Protein AF-A0A0R1E0D7-F1 (afdb_monomer)

Foldseek 3Di:
DDDDDDPDDPPPPDPPPPPPVPDPPDDPVNVVVVVVVVDDPVVVVVVVVVVVVVVVVVVVVVVCCVVVCVCVVVVVVVVCPVVVVVVVVVVVVVVVVVVCVDVVCDVPNVCPPDDDDDDDDDDD

Secondary structure (DSSP, 8-state):
-------------------TTSSPPPPHHHHHHHHHHTS-HHHHHHHHHHHHHHHHHHHHHHHHHHHHHHHHHHHHHHHHHHHHHHHHHHHHHHHHHHHHHHHHSGGGTT--TTPPP-PPP---

Organism: Drosophila yakuba (NCBI:txid7245)

Mean predicted aligned error: 18.98 Å

Radius of gyration: 45.16 Å; Cα contacts (8 Å, |Δi|>4): 7; chains: 1; bounding box: 64×47×143 Å

Structure (mmCIF, N/CA/C/O backbone):
data_AF-A0A0R1E0D7-F1
#
_entry.id   AF-A0A0R1E0D7-F1
#
loop_
_atom_site.group_PDB
_atom_site.id
_atom_site.type_symbol
_atom_site.label_atom_id
_atom_site.label_alt_id
_atom_site.label_comp_id
_atom_site.label_asym_id
_atom_site.label_entity_id
_atom_site.label_seq_id
_atom_site.pdbx_PDB_ins_code
_atom_site.Cartn_x
_atom_site.Cartn_y
_atom_site.Cartn_z
_atom_site.occupancy
_atom_site.B_iso_or_equiv
_atom_site.auth_seq_id
_atom_site.auth_comp_id
_atom_site.auth_asym_id
_atom_site.auth_atom_id
_atom_site.pdbx_PDB_model_num
ATOM 1 N N . MET A 1 1 ? -37.973 37.731 79.759 1.00 48.78 1 MET A N 1
ATOM 2 C CA . MET A 1 1 ? -36.628 37.122 79.816 1.00 48.78 1 MET A CA 1
ATOM 3 C C . MET A 1 1 ? -36.879 35.664 80.178 1.00 48.78 1 MET A C 1
ATOM 5 O O . MET A 1 1 ? -37.246 35.434 81.314 1.00 48.78 1 MET A O 1
ATOM 9 N N . SER A 1 2 ? -36.919 34.672 79.297 1.00 51.50 2 SER A N 1
ATOM 10 C CA . SER A 1 2 ? -36.362 34.479 77.957 1.00 51.50 2 SER A CA 1
ATOM 11 C C . SER A 1 2 ? -37.125 33.316 77.302 1.00 51.50 2 SER A C 1
ATOM 13 O O . SER A 1 2 ? -36.928 32.179 77.709 1.00 51.50 2 SER A O 1
ATOM 15 N N . ASP A 1 3 ? -37.951 33.600 76.299 1.00 51.41 3 ASP A N 1
ATOM 16 C CA . ASP A 1 3 ? -38.503 32.594 75.385 1.00 51.41 3 ASP A CA 1
ATOM 17 C C . ASP A 1 3 ? -38.208 33.098 73.971 1.00 51.41 3 ASP A C 1
ATOM 19 O O . ASP A 1 3 ? -38.998 33.821 73.365 1.00 51.41 3 ASP A O 1
ATOM 23 N N . PHE A 1 4 ? -36.990 32.831 73.496 1.00 52.16 4 PHE A N 1
ATOM 24 C CA . PHE A 1 4 ? -36.622 33.054 72.103 1.00 52.16 4 PHE A CA 1
ATOM 25 C C . PHE A 1 4 ? -36.699 31.705 71.398 1.00 52.16 4 PHE A C 1
ATOM 27 O O . PHE A 1 4 ? -35.850 30.837 71.586 1.00 52.16 4 PHE A O 1
ATOM 34 N N . ASN A 1 5 ? -37.808 31.552 70.684 1.00 59.50 5 ASN A N 1
ATOM 35 C CA . ASN A 1 5 ? -38.233 30.381 69.944 1.00 59.50 5 ASN A CA 1
ATOM 36 C C . ASN A 1 5 ? -37.358 30.176 68.690 1.00 59.50 5 ASN A C 1
ATOM 38 O O . ASN A 1 5 ? -36.899 31.133 68.065 1.00 59.50 5 ASN A O 1
ATOM 42 N N . GLU A 1 6 ? -37.134 28.908 68.379 1.00 62.56 6 GLU A N 1
ATOM 43 C CA . GLU A 1 6 ? -36.322 28.321 67.314 1.00 62.56 6 GLU A CA 1
ATOM 44 C C . GLU A 1 6 ? -36.730 28.837 65.914 1.00 62.56 6 GLU A C 1
ATOM 46 O O . GLU A 1 6 ? -37.926 28.973 65.642 1.00 62.56 6 GLU A O 1
ATOM 51 N N . PRO A 1 7 ? -35.802 29.128 64.979 1.00 52.62 7 PRO A N 1
ATOM 52 C CA . PRO A 1 7 ? -36.199 29.406 63.605 1.00 52.62 7 PRO A CA 1
ATOM 53 C C . PRO A 1 7 ? -36.570 28.099 62.887 1.00 52.62 7 PRO A C 1
ATOM 55 O O . PRO A 1 7 ? -35.711 27.322 62.474 1.00 52.62 7 PRO A O 1
ATOM 58 N N . GLU A 1 8 ? -37.880 27.906 62.735 1.00 51.38 8 GLU A N 1
ATOM 59 C CA . GLU A 1 8 ? -38.562 26.926 61.886 1.00 51.38 8 GLU A CA 1
ATOM 60 C C . GLU A 1 8 ? -37.833 26.687 60.549 1.00 51.38 8 GLU A C 1
ATOM 62 O O . GLU A 1 8 ? -37.690 27.579 59.703 1.00 51.38 8 GLU A O 1
ATOM 67 N N . GLY A 1 9 ? -37.398 25.442 60.344 1.00 51.84 9 GLY A N 1
ATOM 68 C CA . GLY A 1 9 ? -36.829 24.959 59.095 1.00 51.84 9 GLY A CA 1
ATOM 69 C C . GLY A 1 9 ? -37.852 25.006 57.964 1.00 51.84 9 GLY A C 1
ATOM 70 O O . GLY A 1 9 ? -38.716 24.138 57.842 1.00 51.84 9 GLY A O 1
ATOM 71 N N . LYS A 1 10 ? -37.722 25.996 57.079 1.00 48.12 10 LYS A N 1
ATOM 72 C CA . LYS A 1 10 ? -38.474 26.042 55.824 1.00 48.12 10 LYS A CA 1
ATOM 73 C C . LYS A 1 10 ? -37.871 25.038 54.839 1.00 48.12 10 LYS A C 1
ATOM 75 O O . LYS A 1 10 ? -36.999 25.369 54.043 1.00 48.12 10 LYS A O 1
ATOM 80 N N . THR A 1 11 ? -38.348 23.799 54.899 1.00 52.84 11 THR A N 1
ATOM 81 C CA . TH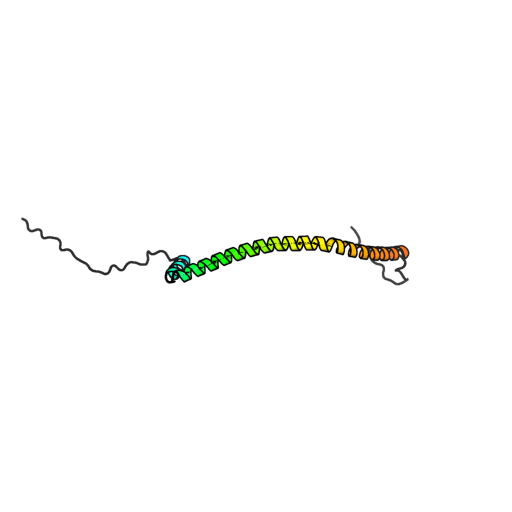R A 1 11 ? -38.139 22.778 53.866 1.00 52.84 11 THR A CA 1
ATOM 82 C C . THR A 1 11 ? -38.887 23.180 52.592 1.00 52.84 11 THR A C 1
ATOM 84 O O . THR A 1 11 ? -40.026 22.786 52.353 1.00 52.84 11 THR A O 1
ATOM 87 N N . SER A 1 12 ? -38.261 23.996 51.742 1.00 48.75 12 SER A N 1
ATOM 88 C CA . SER A 1 12 ? -38.739 24.189 50.372 1.00 48.75 12 SER A CA 1
ATOM 89 C C . SER A 1 12 ? -38.303 22.998 49.515 1.00 48.75 12 SER A C 1
ATOM 91 O O . SER A 1 12 ? -37.221 23.006 48.935 1.00 48.75 12 SER A O 1
ATOM 93 N N . ASN A 1 13 ? -39.152 21.973 49.433 1.00 59.16 13 ASN A N 1
ATOM 94 C CA . ASN A 1 13 ? -39.096 20.966 48.371 1.00 59.16 13 ASN A CA 1
ATOM 95 C C . ASN A 1 13 ? -39.554 21.607 47.048 1.00 59.16 13 ASN A C 1
ATOM 97 O O . ASN A 1 13 ? -40.697 21.439 46.630 1.00 59.16 13 ASN A O 1
ATOM 101 N N . ALA A 1 14 ? -38.683 22.388 46.412 1.00 56.06 14 ALA A N 1
ATOM 102 C CA . ALA A 1 14 ? -38.797 22.683 44.989 1.00 56.06 14 ALA A CA 1
ATOM 103 C C . ALA A 1 14 ? -37.916 21.667 44.245 1.00 56.06 14 ALA A C 1
ATOM 105 O O . ALA A 1 14 ? -36.794 21.435 44.702 1.00 56.06 14 ALA A O 1
ATOM 106 N N . PRO A 1 15 ? -38.371 21.051 43.138 1.00 53.84 15 PRO A N 1
ATOM 107 C CA . PRO A 1 15 ? -37.457 20.309 42.283 1.00 53.84 15 PRO A CA 1
ATOM 108 C C . PRO A 1 15 ? -36.383 21.297 41.824 1.00 53.84 15 PRO A C 1
ATOM 110 O O . PRO A 1 15 ? -36.699 22.310 41.196 1.00 53.84 15 PRO A O 1
ATOM 113 N N . GLN A 1 16 ? -35.128 21.051 42.202 1.00 60.12 16 GLN A N 1
ATOM 114 C CA . GLN A 1 16 ? -34.005 21.746 41.594 1.00 60.12 16 GLN A CA 1
ATOM 115 C C . GLN A 1 16 ? -34.033 21.360 40.116 1.00 60.12 16 GLN A C 1
ATOM 117 O O . GLN A 1 16 ? -33.761 20.219 39.758 1.00 60.12 16 GLN A O 1
ATOM 122 N N . GLY A 1 17 ? -34.483 22.283 39.268 1.00 56.50 17 GLY A N 1
ATOM 123 C CA . GLY A 1 17 ? -34.260 22.178 37.838 1.00 56.50 17 GLY A CA 1
ATOM 124 C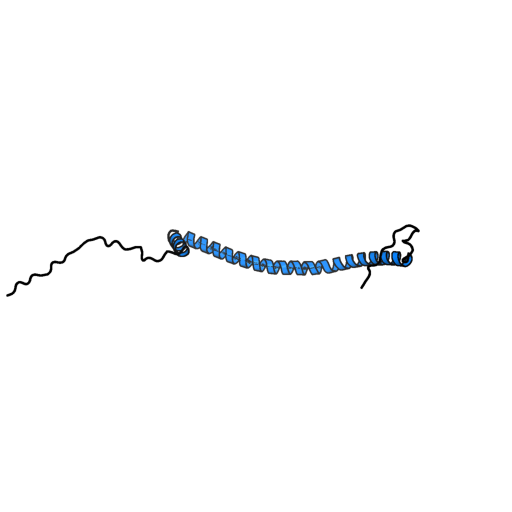 C . GLY A 1 17 ? -32.762 22.303 37.630 1.00 56.50 17 GLY A C 1
ATOM 125 O O . GLY A 1 17 ? -32.243 23.416 37.668 1.00 56.50 17 GLY A O 1
ATOM 126 N N . GLU A 1 18 ? -32.085 21.165 37.511 1.00 61.56 18 GLU A N 1
ATOM 127 C CA . GLU A 1 18 ? -30.699 21.075 37.065 1.00 61.56 18 GLU A CA 1
ATOM 128 C C . GLU A 1 18 ? -30.602 21.913 35.776 1.00 61.56 18 GLU A C 1
ATOM 130 O O . GLU A 1 18 ? -31.309 21.663 34.795 1.00 61.56 18 GLU A O 1
ATOM 135 N N . ASN A 1 19 ? -29.837 23.003 35.812 1.00 59.56 19 ASN A N 1
ATOM 136 C CA . ASN A 1 19 ? -29.647 23.869 34.659 1.00 59.56 19 ASN A CA 1
ATOM 137 C C . ASN A 1 19 ? -28.684 23.154 33.699 1.00 59.56 19 ASN A C 1
ATOM 139 O O . ASN A 1 19 ? -27.475 23.255 33.848 1.00 59.56 19 ASN A O 1
ATOM 143 N N . TYR A 1 20 ? -29.226 22.409 32.733 1.00 62.69 20 TYR A N 1
ATOM 144 C CA . TYR A 1 20 ? -28.465 21.704 31.685 1.00 62.69 20 TYR A CA 1
ATOM 145 C C . TYR A 1 20 ? -27.768 22.645 30.674 1.00 62.69 20 TYR A C 1
ATOM 147 O O . TYR A 1 20 ? -27.311 22.192 29.632 1.00 62.69 20 TYR A O 1
ATOM 155 N N . ASP A 1 21 ? -27.724 23.954 30.942 1.00 66.38 21 ASP A N 1
ATOM 156 C CA . ASP A 1 21 ? -27.154 24.980 30.051 1.00 66.38 21 ASP A CA 1
ATOM 157 C C . ASP A 1 21 ? -25.640 25.189 30.299 1.00 66.38 21 ASP A C 1
ATOM 159 O O . ASP A 1 21 ? -24.975 25.880 29.534 1.00 66.38 21 ASP A O 1
ATOM 163 N N . ASP A 1 22 ? -25.091 24.571 31.357 1.00 70.12 22 ASP A N 1
ATOM 164 C CA . ASP A 1 22 ? -23.663 24.591 31.726 1.00 70.12 22 ASP A CA 1
ATOM 165 C C . ASP A 1 22 ? -22.892 23.327 31.268 1.00 70.12 22 ASP A C 1
ATOM 167 O O . ASP A 1 22 ? -21.691 23.195 31.529 1.00 70.12 22 ASP A O 1
ATOM 171 N N . GLU A 1 23 ? -23.550 22.374 30.595 1.00 71.38 23 GLU A N 1
ATOM 172 C CA . GLU A 1 23 ? -22.903 21.153 30.099 1.00 71.38 23 GLU A CA 1
ATOM 173 C C . GLU A 1 23 ? -22.203 21.437 28.752 1.00 71.38 23 GLU A C 1
ATOM 175 O O . GLU A 1 23 ? -22.829 21.978 27.837 1.00 71.38 23 GLU A O 1
ATOM 180 N N . PRO A 1 24 ? -20.898 21.133 28.598 1.00 77.94 24 PRO A N 1
ATOM 181 C CA . PRO A 1 24 ? -20.198 21.374 27.340 1.00 77.94 24 PRO A CA 1
ATOM 182 C C . PRO A 1 24 ? -20.813 20.536 26.212 1.00 77.94 24 PRO A C 1
ATOM 184 O O . PRO A 1 24 ? -21.134 19.366 26.413 1.00 77.94 24 PRO A O 1
ATOM 187 N N . ASP A 1 25 ? -20.926 21.119 25.014 1.00 83.69 25 ASP A N 1
ATOM 188 C CA . ASP A 1 25 ? -21.446 20.425 23.831 1.00 83.69 25 ASP A CA 1
ATOM 189 C C . ASP A 1 25 ? -20.705 19.097 23.596 1.00 83.69 25 ASP A C 1
ATOM 191 O O . ASP A 1 25 ? -19.502 19.079 23.316 1.00 83.69 25 ASP A O 1
ATOM 195 N N . GLU A 1 26 ? -21.437 17.982 23.666 1.00 85.19 26 GLU A N 1
ATOM 196 C CA . GLU A 1 26 ? -20.885 16.653 23.403 1.00 85.19 26 GLU A CA 1
ATOM 197 C C . GLU A 1 26 ? -20.237 16.583 22.013 1.00 85.19 26 GLU A C 1
ATOM 199 O O . GLU A 1 26 ? -20.847 16.897 20.980 1.00 85.19 26 GLU A O 1
ATOM 204 N N . THR A 1 27 ? -19.012 16.069 21.952 1.00 90.25 27 THR A N 1
ATOM 205 C CA . THR A 1 27 ? -18.319 15.857 20.682 1.00 90.25 27 THR A CA 1
ATOM 206 C C . THR A 1 27 ? -18.929 14.667 19.936 1.00 90.25 27 THR A C 1
ATOM 208 O O . THR A 1 27 ? -19.338 13.664 20.522 1.00 90.25 27 THR A O 1
ATOM 211 N N . ALA A 1 28 ? -18.928 14.705 18.599 1.00 90.06 28 ALA A N 1
ATOM 212 C CA . ALA A 1 28 ? -19.387 13.579 17.778 1.00 90.06 28 ALA A CA 1
ATOM 213 C C . ALA A 1 28 ? -18.711 12.241 18.153 1.00 90.06 28 ALA A C 1
ATOM 215 O O . ALA A 1 28 ? -19.352 11.194 18.097 1.00 90.06 28 ALA A O 1
ATOM 216 N N . SER A 1 29 ? -17.441 12.261 18.576 1.00 89.44 29 SER A N 1
ATOM 217 C CA . SER A 1 29 ? -16.724 11.085 19.086 1.00 89.44 29 SER A CA 1
ATOM 218 C C . SER A 1 29 ? -17.295 10.544 20.395 1.00 89.44 29 SER A C 1
ATOM 220 O O . SER A 1 29 ? -17.346 9.330 20.551 1.00 89.44 29 SER A O 1
ATOM 222 N N . GLU A 1 30 ? -17.739 11.409 21.309 1.00 87.81 30 GLU A N 1
ATOM 223 C CA . GLU A 1 30 ? -18.369 11.010 22.575 1.00 87.81 30 GLU A CA 1
ATOM 224 C C . GLU A 1 30 ? -19.721 10.362 22.300 1.00 87.81 30 GLU A C 1
ATOM 226 O O . GLU A 1 30 ? -19.997 9.279 22.807 1.00 87.81 30 GLU A O 1
ATOM 231 N N . ARG A 1 31 ? -20.496 10.926 21.368 1.00 89.00 31 ARG A N 1
ATOM 232 C CA . ARG A 1 31 ? -21.736 10.305 20.884 1.00 89.00 31 ARG A CA 1
ATOM 233 C C . ARG A 1 31 ? -21.493 8.943 20.254 1.00 89.00 31 ARG A C 1
ATOM 235 O O . ARG A 1 31 ? -22.204 7.993 20.561 1.00 89.00 31 ARG A O 1
ATOM 242 N N . PHE A 1 32 ? -20.484 8.813 19.391 1.00 88.06 32 PHE A N 1
ATOM 243 C CA . PHE A 1 32 ? -20.122 7.521 18.799 1.00 88.06 32 PHE A CA 1
ATOM 244 C C . PHE A 1 32 ? -19.658 6.511 19.850 1.00 88.06 32 PHE A C 1
ATOM 246 O O . PHE A 1 32 ? -19.986 5.326 19.742 1.00 88.06 32 PHE A O 1
ATOM 253 N N . TRP A 1 33 ? -18.910 6.968 20.853 1.00 87.00 33 TRP A N 1
ATOM 254 C CA . TRP A 1 33 ? -18.434 6.141 21.954 1.00 87.00 33 TRP A CA 1
ATOM 255 C C . TRP A 1 33 ? -19.585 5.661 22.848 1.00 87.00 33 TRP A C 1
ATOM 257 O O . TRP A 1 33 ? -19.683 4.460 23.108 1.00 87.00 33 TRP A O 1
ATOM 267 N N . GLY A 1 34 ? -20.503 6.558 23.217 1.00 87.75 34 GLY A N 1
ATOM 268 C CA . GLY A 1 34 ? -21.720 6.249 23.971 1.00 87.75 34 GLY A CA 1
ATOM 269 C C . GLY A 1 34 ? -22.668 5.322 23.208 1.00 87.75 34 GLY A C 1
ATOM 270 O O . GLY A 1 34 ? -23.156 4.338 23.756 1.00 87.75 34 GLY A O 1
ATOM 271 N N . LEU A 1 35 ? -22.845 5.530 21.897 1.00 85.19 35 LEU A N 1
ATOM 272 C CA . LEU A 1 35 ? -23.596 4.596 21.046 1.00 85.19 35 LEU A CA 1
ATOM 273 C C . LEU A 1 35 ? -22.943 3.209 21.035 1.00 85.19 35 LEU A C 1
ATOM 275 O O . LEU A 1 35 ? -23.617 2.184 21.080 1.00 85.19 35 LEU A O 1
ATOM 279 N N . THR A 1 36 ? -21.608 3.185 20.999 1.00 84.00 36 THR A N 1
ATOM 280 C CA . THR A 1 36 ? -20.805 1.967 21.093 1.00 84.00 36 THR A CA 1
ATOM 281 C C . THR A 1 36 ? -21.048 1.238 22.418 1.00 84.00 36 THR A C 1
ATOM 283 O O . THR A 1 36 ? -20.982 0.013 22.438 1.00 84.00 36 THR A O 1
ATOM 286 N N . GLU A 1 37 ? -21.377 1.943 23.502 1.00 86.62 37 GLU A N 1
ATOM 287 C CA . GLU A 1 37 ? -21.711 1.402 24.832 1.00 86.62 37 GLU A CA 1
ATOM 288 C C . GLU A 1 37 ? -23.044 0.647 24.898 1.00 86.62 37 GLU A C 1
ATOM 290 O O . GLU A 1 37 ? -23.194 -0.250 25.724 1.00 86.62 37 GLU A O 1
ATOM 295 N N . MET A 1 38 ? -23.968 0.909 23.971 1.00 87.88 38 MET A N 1
ATOM 296 C CA . MET A 1 38 ? -25.226 0.160 23.864 1.00 87.88 38 MET A CA 1
ATOM 297 C C . MET A 1 38 ? -25.076 -1.216 23.188 1.00 87.88 38 MET A C 1
ATOM 299 O O . MET A 1 38 ? -26.016 -2.012 23.210 1.00 87.88 38 MET A O 1
ATOM 303 N N . PHE A 1 39 ? -23.923 -1.525 22.579 1.00 87.56 39 PHE A N 1
ATOM 304 C CA . PHE A 1 39 ? -23.703 -2.790 21.869 1.00 87.56 39 PHE A CA 1
ATOM 305 C C . PHE A 1 39 ? -22.980 -3.842 22.728 1.00 87.56 39 PHE A C 1
ATOM 307 O O . PHE A 1 39 ? -22.072 -3.512 23.493 1.00 87.56 39 PHE A O 1
ATOM 314 N N . PRO A 1 40 ? -23.310 -5.138 22.559 1.00 87.31 40 PRO A N 1
ATOM 315 C CA . PRO A 1 40 ? -22.701 -6.214 23.335 1.00 87.31 40 PRO A CA 1
ATOM 316 C C . PRO A 1 40 ? -21.212 -6.403 22.985 1.00 87.31 40 PRO A C 1
ATOM 318 O O . PRO A 1 40 ? -20.796 -6.226 21.835 1.00 87.31 40 PRO A O 1
ATOM 321 N N . GLU A 1 41 ? -20.406 -6.823 23.968 1.00 87.38 41 GLU A N 1
ATOM 322 C CA . GLU A 1 41 ? -18.947 -7.004 23.836 1.00 87.38 41 GLU A CA 1
ATOM 323 C C . GLU A 1 41 ? -18.481 -7.803 22.603 1.00 87.38 41 GLU A C 1
ATOM 325 O O . GLU A 1 41 ? -17.505 -7.384 21.972 1.00 87.38 41 GLU A O 1
ATOM 330 N N . PRO A 1 42 ? -19.146 -8.902 22.184 1.00 89.00 42 PRO A N 1
ATOM 331 C CA . PRO A 1 42 ? -18.728 -9.649 21.000 1.00 89.00 42 PRO A CA 1
ATOM 332 C C . PRO A 1 42 ? -18.743 -8.802 19.724 1.00 89.00 42 PRO A C 1
ATOM 334 O O . PRO A 1 42 ? -17.883 -8.975 18.862 1.00 89.00 42 PRO A O 1
ATOM 337 N N . LEU A 1 43 ? -19.689 -7.862 19.612 1.00 88.06 43 LEU A N 1
ATOM 338 C CA . LEU A 1 43 ? -19.835 -7.000 18.440 1.00 88.06 43 LEU A CA 1
ATOM 339 C C . LEU A 1 43 ? -18.710 -5.959 18.392 1.00 88.06 43 LEU A C 1
ATOM 341 O O . LEU A 1 43 ? -18.074 -5.778 17.355 1.00 88.06 43 LEU A O 1
ATOM 345 N N . ARG A 1 44 ? -18.396 -5.347 19.542 1.00 90.44 44 ARG A N 1
ATOM 346 C CA . ARG A 1 44 ? -17.253 -4.432 19.701 1.00 90.44 44 ARG A CA 1
ATOM 347 C C . ARG A 1 44 ? -15.927 -5.126 19.370 1.00 90.44 44 ARG A C 1
ATOM 349 O O . ARG A 1 44 ? -15.116 -4.579 18.624 1.00 90.44 44 ARG A O 1
ATOM 356 N N . ASN A 1 45 ? -15.726 -6.350 19.863 1.00 90.31 45 ASN A N 1
ATOM 357 C CA . ASN A 1 45 ? -14.511 -7.120 19.591 1.00 90.31 45 ASN A CA 1
ATOM 358 C C . ASN A 1 45 ? -14.406 -7.527 18.111 1.00 90.31 45 ASN A C 1
ATOM 360 O O . ASN A 1 45 ? -13.336 -7.423 17.516 1.00 90.31 45 ASN A O 1
ATOM 364 N N . ALA A 1 46 ? -15.518 -7.915 17.479 1.00 93.19 46 ALA A N 1
ATOM 365 C CA . ALA A 1 46 ? -15.552 -8.216 16.049 1.00 93.19 46 ALA A CA 1
ATOM 366 C C . ALA A 1 46 ? -15.179 -6.992 15.195 1.00 93.19 46 ALA A C 1
ATOM 368 O O . ALA A 1 46 ? -14.341 -7.103 14.302 1.00 93.19 46 ALA A O 1
ATOM 369 N N . VAL A 1 47 ? -15.730 -5.811 15.498 1.00 91.56 47 VAL A N 1
ATOM 370 C CA . VAL A 1 47 ? -15.372 -4.559 14.806 1.00 91.56 47 VAL A CA 1
ATOM 371 C C . VAL A 1 47 ? -13.894 -4.220 15.017 1.00 91.56 47 VAL A C 1
ATOM 373 O O . VAL A 1 47 ? -13.197 -3.885 14.057 1.00 91.56 47 VAL A O 1
ATOM 376 N N . GLY A 1 48 ? -13.378 -4.378 16.239 1.00 91.69 48 GLY A N 1
ATOM 377 C CA . GLY A 1 48 ? -11.954 -4.214 16.537 1.00 91.69 48 GLY A CA 1
ATOM 378 C C . GLY A 1 48 ? -11.064 -5.189 15.757 1.00 91.69 48 GLY A C 1
ATOM 379 O O . GLY A 1 48 ? -10.026 -4.795 15.222 1.00 91.69 48 GLY A O 1
ATOM 380 N N . ALA A 1 49 ? -11.484 -6.449 15.625 1.00 94.06 49 ALA A N 1
ATOM 381 C CA . ALA A 1 49 ? -10.783 -7.464 14.845 1.00 94.06 49 ALA A CA 1
ATOM 382 C C . ALA A 1 49 ? -10.788 -7.138 13.346 1.00 94.06 49 ALA A C 1
ATOM 384 O O . ALA A 1 49 ? -9.743 -7.236 12.707 1.00 94.06 49 ALA A O 1
ATOM 385 N N . VAL A 1 50 ? -11.921 -6.694 12.795 1.00 96.12 50 VAL A N 1
ATOM 386 C CA . VAL A 1 50 ? -12.045 -6.272 11.389 1.00 96.12 50 VAL A CA 1
ATOM 387 C C . VAL A 1 50 ? -11.195 -5.035 11.110 1.00 96.12 50 VAL A C 1
ATOM 389 O O . VAL A 1 50 ? -10.478 -4.999 10.110 1.00 96.12 50 VAL A O 1
ATOM 392 N N . SER A 1 51 ? -11.212 -4.045 12.003 1.00 94.50 51 SER A N 1
ATOM 393 C CA . SER A 1 51 ? -10.365 -2.854 11.896 1.00 94.50 51 SER A CA 1
ATOM 394 C C . SER A 1 51 ? -8.879 -3.230 11.907 1.00 94.50 51 SER A C 1
ATOM 396 O O . SER A 1 51 ? -8.136 -2.889 10.985 1.00 94.50 51 SER A O 1
ATOM 398 N N . ASN A 1 52 ? -8.450 -4.054 12.868 1.00 95.12 52 ASN A N 1
ATOM 399 C CA . ASN A 1 52 ? -7.074 -4.547 12.928 1.00 95.12 52 ASN A CA 1
ATOM 400 C C . ASN A 1 52 ? -6.691 -5.392 11.705 1.00 95.12 52 ASN A C 1
ATOM 402 O O . ASN A 1 52 ? -5.583 -5.255 11.183 1.00 95.12 52 ASN A O 1
ATOM 406 N N . ALA A 1 53 ? -7.588 -6.257 11.229 1.00 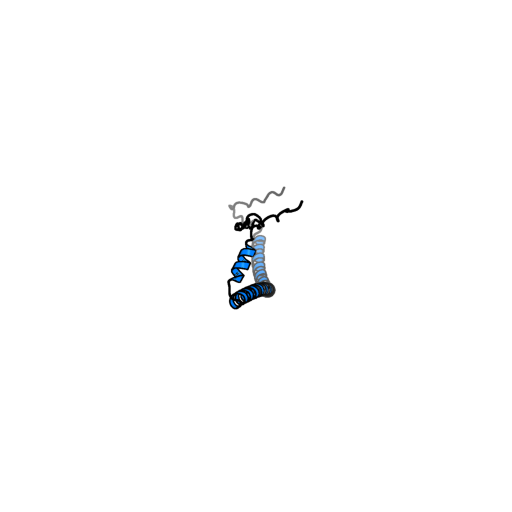96.00 53 ALA A N 1
ATOM 407 C CA . ALA A 1 53 ? -7.382 -7.046 10.020 1.00 96.00 53 ALA A CA 1
ATOM 408 C C . ALA A 1 53 ? -7.241 -6.145 8.789 1.00 96.00 53 ALA A C 1
ATOM 410 O O . ALA A 1 53 ? -6.377 -6.393 7.952 1.00 96.00 53 ALA A O 1
ATOM 411 N N . THR A 1 54 ? -8.020 -5.067 8.711 1.00 96.31 54 THR A N 1
ATOM 412 C CA . THR A 1 54 ? -7.960 -4.081 7.627 1.00 96.31 54 THR A CA 1
ATOM 413 C C . THR A 1 54 ? -6.621 -3.359 7.634 1.00 96.31 54 THR A C 1
ATOM 415 O O . THR A 1 54 ? -5.926 -3.359 6.622 1.00 96.31 54 THR A O 1
ATOM 418 N N . VAL A 1 55 ? -6.194 -2.825 8.782 1.00 96.50 55 VAL A N 1
ATOM 419 C CA . VAL A 1 55 ? -4.897 -2.141 8.913 1.00 96.50 55 VAL A CA 1
ATOM 420 C C . VAL A 1 55 ? -3.743 -3.080 8.548 1.00 96.50 55 VAL A C 1
ATOM 422 O O . VAL A 1 55 ? -2.849 -2.705 7.784 1.00 96.50 55 VAL A O 1
ATOM 425 N N . LYS A 1 56 ? -3.778 -4.329 9.030 1.00 95.88 56 LYS A N 1
ATOM 426 C CA . LYS A 1 56 ? -2.786 -5.354 8.672 1.00 95.88 56 LYS A CA 1
ATOM 427 C C . LYS A 1 56 ? -2.814 -5.687 7.182 1.00 95.88 56 LYS A C 1
ATOM 429 O O . LYS A 1 56 ? -1.749 -5.814 6.584 1.00 95.88 56 LYS A O 1
ATOM 434 N N . SER A 1 57 ? -3.997 -5.783 6.582 1.00 96.19 57 SER A N 1
ATOM 435 C CA . SER A 1 57 ? -4.164 -6.075 5.156 1.00 96.19 57 SER A CA 1
ATOM 436 C C . SER A 1 57 ? -3.634 -4.942 4.290 1.00 96.19 57 SER A C 1
ATOM 438 O O . SER A 1 57 ? -2.878 -5.205 3.366 1.00 96.19 57 SER A O 1
ATOM 440 N N . VAL A 1 58 ? -3.943 -3.685 4.615 1.00 97.06 58 VAL A N 1
ATOM 441 C CA . VAL A 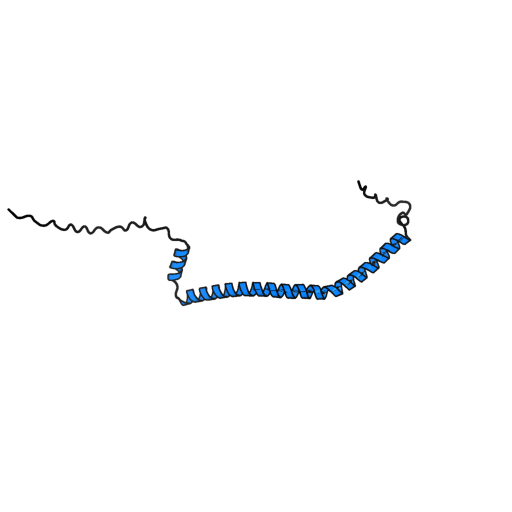1 58 ? -3.424 -2.515 3.891 1.00 97.06 58 VAL A CA 1
ATOM 442 C C . VAL A 1 58 ? -1.903 -2.458 3.988 1.00 97.06 58 VAL A C 1
ATOM 444 O O . VAL A 1 58 ? -1.227 -2.318 2.971 1.00 97.06 58 VAL A O 1
ATOM 447 N N . LYS A 1 59 ? -1.343 -2.638 5.190 1.00 96.00 59 LYS A N 1
ATOM 448 C CA . LYS A 1 59 ? 0.112 -2.668 5.381 1.00 96.00 59 LYS A CA 1
ATOM 449 C C . LYS A 1 59 ? 0.760 -3.822 4.608 1.00 96.00 59 LYS A C 1
ATOM 451 O O . LYS A 1 59 ? 1.787 -3.622 3.965 1.00 96.00 59 LYS A O 1
ATOM 456 N N . GLY A 1 60 ? 0.155 -5.008 4.652 1.00 95.88 60 GLY A N 1
ATOM 457 C CA . GLY A 1 60 ? 0.620 -6.195 3.940 1.00 95.88 60 GLY A CA 1
ATOM 458 C C . GLY A 1 60 ? 0.568 -6.025 2.424 1.00 95.88 60 GLY A C 1
ATOM 459 O O . GLY A 1 60 ? 1.567 -6.270 1.759 1.00 95.88 60 GLY A O 1
ATOM 460 N N . LEU A 1 61 ? -0.552 -5.542 1.886 1.00 95.94 61 LEU A N 1
ATOM 461 C CA . LEU A 1 61 ? -0.732 -5.258 0.461 1.00 95.94 61 LEU A CA 1
ATOM 462 C C . LEU A 1 61 ? 0.224 -4.174 -0.025 1.00 95.94 61 LEU A C 1
ATOM 464 O O . LEU A 1 61 ? 0.779 -4.312 -1.109 1.00 95.94 61 LEU A O 1
ATOM 468 N N . TYR A 1 62 ? 0.461 -3.132 0.772 1.00 96.31 62 TYR A N 1
ATOM 469 C CA . TYR A 1 62 ? 1.430 -2.094 0.435 1.00 96.31 62 TYR A CA 1
ATOM 470 C C . TYR A 1 62 ? 2.847 -2.670 0.331 1.00 96.31 62 TYR A C 1
ATOM 472 O O . TYR A 1 62 ? 3.499 -2.527 -0.700 1.00 96.31 62 TYR A O 1
ATOM 480 N N . SER A 1 63 ? 3.305 -3.398 1.355 1.00 94.31 63 SER A N 1
ATOM 481 C CA . SER A 1 63 ? 4.627 -4.035 1.333 1.00 94.31 63 SER A CA 1
ATOM 482 C C . SER A 1 63 ? 4.749 -5.100 0.239 1.00 94.31 63 SER A C 1
ATOM 484 O O . SER A 1 63 ? 5.777 -5.173 -0.430 1.00 94.31 63 SER A O 1
ATOM 486 N N . PHE A 1 64 ? 3.702 -5.896 0.017 1.00 96.06 64 PHE A N 1
ATOM 487 C CA . PHE A 1 64 ? 3.649 -6.868 -1.071 1.00 96.06 64 PHE A CA 1
ATOM 488 C C . PHE A 1 64 ? 3.727 -6.177 -2.430 1.00 96.06 64 PHE A C 1
ATOM 490 O O . PHE A 1 64 ? 4.525 -6.593 -3.257 1.00 96.06 64 PHE A O 1
ATOM 497 N N . SER A 1 65 ? 2.968 -5.103 -2.650 1.00 94.31 65 SER A N 1
ATOM 498 C CA . SER A 1 65 ? 2.971 -4.343 -3.901 1.00 94.31 65 SER A CA 1
ATOM 499 C C . SER A 1 65 ? 4.336 -3.717 -4.178 1.00 94.31 65 SER A C 1
ATOM 501 O O . SER A 1 65 ? 4.862 -3.858 -5.280 1.00 94.31 65 SER A O 1
ATOM 503 N N . CYS A 1 66 ? 4.975 -3.105 -3.177 1.00 94.88 66 CYS A N 1
ATOM 504 C CA . CYS A 1 66 ? 6.335 -2.583 -3.318 1.00 94.88 66 CYS A CA 1
ATOM 505 C C . CYS A 1 66 ? 7.343 -3.687 -3.676 1.00 94.88 66 CYS A C 1
ATOM 507 O O . CYS A 1 66 ? 8.130 -3.522 -4.604 1.00 94.88 66 CYS A O 1
ATOM 509 N N . ASN A 1 67 ? 7.294 -4.838 -3.001 1.00 95.88 67 ASN A N 1
ATOM 510 C CA . ASN A 1 67 ? 8.220 -5.937 -3.283 1.00 95.88 67 ASN A CA 1
ATOM 511 C C . ASN A 1 67 ? 7.936 -6.597 -4.641 1.00 95.88 67 ASN A C 1
ATOM 513 O O . ASN A 1 67 ? 8.857 -6.884 -5.403 1.00 95.88 67 ASN A O 1
ATOM 517 N N . ALA A 1 68 ? 6.664 -6.819 -4.963 1.00 95.88 68 ALA A N 1
ATOM 518 C CA . ALA A 1 68 ? 6.236 -7.429 -6.213 1.00 95.88 68 ALA A CA 1
ATOM 519 C C . ALA A 1 68 ? 6.545 -6.524 -7.408 1.00 95.88 68 ALA A C 1
ATOM 521 O O . ALA A 1 68 ? 7.077 -7.007 -8.401 1.00 95.88 68 ALA A O 1
ATOM 522 N N . SER A 1 69 ? 6.273 -5.218 -7.309 1.00 96.06 69 SER A N 1
ATOM 523 C CA . SER A 1 69 ? 6.619 -4.252 -8.361 1.00 96.06 69 SER A CA 1
ATOM 524 C C . SER A 1 69 ? 8.125 -4.167 -8.578 1.00 96.06 69 SER A C 1
ATOM 526 O O . SER A 1 69 ? 8.556 -4.142 -9.727 1.00 96.06 69 SER A O 1
ATOM 528 N N . TRP A 1 70 ? 8.927 -4.211 -7.510 1.00 96.06 70 TRP A N 1
ATOM 529 C CA . TRP A 1 70 ? 10.383 -4.260 -7.626 1.00 96.06 70 TRP A CA 1
ATOM 530 C C . TRP A 1 70 ? 10.850 -5.487 -8.414 1.00 96.06 70 TRP A C 1
ATOM 532 O O . TRP A 1 70 ? 11.596 -5.349 -9.382 1.00 96.06 70 TRP A O 1
ATOM 542 N N . ILE A 1 71 ? 10.367 -6.678 -8.041 1.00 95.88 71 ILE A N 1
ATOM 543 C CA . ILE A 1 71 ? 10.704 -7.940 -8.714 1.00 95.88 71 ILE A CA 1
ATOM 544 C C . ILE A 1 71 ? 10.218 -7.931 -10.167 1.00 95.88 71 ILE A C 1
ATOM 546 O O . ILE A 1 71 ? 10.969 -8.277 -11.074 1.00 95.88 71 ILE A O 1
ATOM 550 N N . PHE A 1 72 ? 8.976 -7.518 -10.407 1.00 96.31 72 PHE A N 1
ATOM 551 C CA . PHE A 1 72 ? 8.398 -7.465 -11.745 1.00 96.31 72 PHE A CA 1
ATOM 552 C C . PHE A 1 72 ? 9.168 -6.504 -12.648 1.00 96.31 72 PHE A C 1
ATOM 554 O O . PHE A 1 72 ? 9.521 -6.860 -13.768 1.00 96.31 72 PHE A O 1
ATOM 561 N N . PHE A 1 73 ? 9.478 -5.305 -12.155 1.00 94.56 73 PHE A N 1
ATOM 562 C CA . PHE A 1 73 ? 10.182 -4.299 -12.935 1.00 94.56 73 PHE A CA 1
ATOM 563 C C . PHE A 1 73 ? 11.633 -4.707 -13.204 1.00 94.56 73 PHE A C 1
ATOM 565 O O . PHE A 1 73 ? 12.068 -4.666 -14.353 1.00 94.56 73 PHE A O 1
ATOM 572 N N . THR A 1 74 ? 12.371 -5.177 -12.190 1.00 95.69 74 THR A N 1
ATOM 573 C CA . THR A 1 74 ? 13.754 -5.637 -12.401 1.00 95.69 74 THR A CA 1
ATOM 574 C C . THR A 1 74 ? 13.806 -6.849 -13.330 1.00 95.69 74 THR A C 1
ATOM 576 O O . THR A 1 74 ? 14.626 -6.888 -14.245 1.00 95.69 74 THR A O 1
ATOM 579 N N . SER A 1 75 ? 12.876 -7.797 -13.172 1.00 94.25 75 SER A N 1
ATOM 580 C CA . SER A 1 75 ? 12.795 -8.971 -14.038 1.00 94.25 75 SER A CA 1
ATOM 581 C C . SER A 1 75 ? 12.426 -8.593 -15.470 1.00 94.25 75 SER A C 1
ATOM 583 O O . SER A 1 75 ? 13.007 -9.139 -16.404 1.00 94.25 75 SER A O 1
ATOM 585 N N . SER A 1 76 ? 11.490 -7.658 -15.647 1.00 93.81 76 SER A N 1
ATOM 586 C CA . SER A 1 76 ? 11.098 -7.121 -16.950 1.00 93.81 76 SER A CA 1
ATOM 587 C C . SER A 1 76 ? 12.305 -6.520 -17.673 1.00 93.81 76 SER A C 1
ATOM 589 O O . SER A 1 76 ? 12.612 -6.919 -18.793 1.00 93.81 76 SER A O 1
ATOM 591 N N . VAL A 1 77 ? 13.072 -5.653 -17.005 1.00 93.62 77 VAL A N 1
ATOM 592 C CA . VAL A 1 77 ? 14.270 -5.025 -17.588 1.00 93.62 77 VAL A CA 1
ATOM 593 C C . VAL A 1 77 ? 15.298 -6.063 -18.056 1.00 93.62 77 VAL A C 1
ATOM 595 O O . VAL A 1 77 ? 15.816 -5.945 -19.165 1.00 93.62 77 VAL A O 1
ATOM 598 N N . ILE A 1 78 ? 15.568 -7.102 -17.257 1.00 93.00 78 ILE A N 1
ATOM 599 C CA . ILE A 1 78 ? 16.530 -8.157 -17.625 1.00 93.00 78 ILE A CA 1
ATOM 600 C C . ILE A 1 78 ? 16.056 -8.938 -18.860 1.00 93.00 78 ILE A C 1
ATOM 602 O O . ILE A 1 78 ? 16.867 -9.268 -19.723 1.00 93.00 78 ILE A O 1
ATOM 606 N N . LEU A 1 79 ? 14.754 -9.213 -18.966 1.00 89.94 79 LEU A N 1
ATOM 607 C CA . LEU A 1 79 ? 14.175 -9.936 -20.101 1.00 89.94 79 LEU A CA 1
ATOM 608 C C . LEU A 1 79 ? 14.136 -9.095 -21.380 1.00 89.94 79 LEU A C 1
ATOM 610 O O . LEU A 1 79 ? 14.332 -9.630 -22.468 1.00 89.94 79 LEU A O 1
ATOM 614 N N . PHE A 1 80 ? 13.900 -7.788 -21.263 1.00 87.00 80 PHE A N 1
ATOM 615 C CA . PHE A 1 80 ? 13.861 -6.896 -22.419 1.00 87.00 80 PHE A CA 1
ATOM 616 C C . PHE A 1 80 ? 15.250 -6.530 -22.945 1.00 87.00 80 PHE A C 1
ATOM 618 O O . PHE A 1 80 ? 15.364 -6.219 -24.125 1.00 87.00 80 PHE A O 1
ATOM 625 N N . ALA A 1 81 ? 16.314 -6.607 -22.140 1.00 85.50 81 ALA A N 1
ATOM 626 C CA . ALA A 1 81 ? 17.659 -6.238 -22.589 1.00 85.50 81 ALA A CA 1
ATOM 627 C C . ALA A 1 81 ? 18.148 -7.023 -23.839 1.00 85.50 81 ALA A C 1
ATOM 629 O O . ALA A 1 81 ? 18.600 -6.379 -24.788 1.00 85.50 81 ALA A O 1
ATOM 630 N N . PRO A 1 82 ? 18.013 -8.365 -23.931 1.00 83.94 82 PRO A N 1
ATOM 631 C CA . PRO A 1 82 ? 18.333 -9.106 -25.158 1.00 83.94 82 PRO A CA 1
ATOM 632 C C . PRO A 1 82 ? 17.409 -8.772 -26.336 1.00 83.94 82 PRO A C 1
ATOM 634 O O . PRO A 1 82 ? 17.876 -8.639 -27.464 1.00 83.94 82 PRO A O 1
ATOM 637 N N . VAL A 1 83 ? 16.108 -8.606 -26.069 1.00 85.50 83 VAL A N 1
ATOM 638 C CA . VAL A 1 83 ? 15.098 -8.289 -27.094 1.00 85.50 83 VAL A CA 1
ATOM 639 C C . VAL A 1 83 ? 15.389 -6.932 -27.731 1.00 85.50 83 VAL A C 1
ATOM 641 O O . VAL A 1 83 ? 15.361 -6.804 -28.952 1.00 85.50 83 VAL A O 1
ATOM 644 N N . ILE A 1 84 ? 15.732 -5.931 -26.916 1.00 85.00 84 ILE A N 1
ATOM 645 C CA . ILE A 1 84 ? 16.099 -4.598 -27.395 1.00 85.00 84 ILE A CA 1
ATOM 646 C C . ILE A 1 84 ? 17.339 -4.690 -28.286 1.00 85.00 84 ILE A C 1
ATOM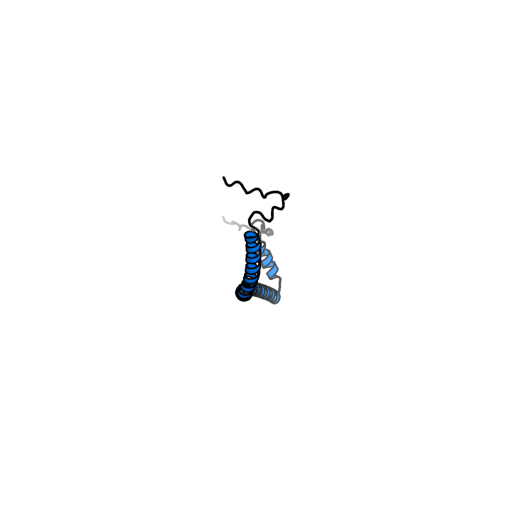 648 O O . ILE A 1 84 ? 17.311 -4.162 -29.393 1.00 85.00 84 ILE A O 1
ATOM 652 N N . PHE A 1 85 ? 18.378 -5.427 -27.880 1.00 78.69 85 PHE A N 1
ATOM 653 C CA . PHE A 1 85 ? 19.583 -5.592 -28.699 1.00 78.69 85 PHE A CA 1
ATOM 654 C C . PHE A 1 85 ? 19.296 -6.232 -30.066 1.00 78.69 85 PHE A C 1
ATOM 656 O O . PHE A 1 85 ? 19.856 -5.820 -31.083 1.00 78.69 85 PHE A O 1
ATOM 663 N N . GLU A 1 86 ? 18.402 -7.218 -30.117 1.00 82.50 86 GLU A N 1
ATOM 664 C CA . GLU A 1 86 ? 17.991 -7.830 -31.380 1.00 82.50 86 GLU A CA 1
ATOM 665 C C . GLU A 1 86 ? 17.219 -6.836 -32.266 1.00 82.50 86 GLU A C 1
ATOM 667 O O . GLU A 1 86 ? 17.512 -6.711 -33.459 1.00 82.50 86 GLU A O 1
ATOM 672 N N . THR A 1 87 ? 16.310 -6.049 -31.678 1.00 81.56 87 THR A N 1
ATOM 673 C CA . THR A 1 87 ? 15.574 -5.007 -32.414 1.00 81.56 87 THR A CA 1
ATOM 674 C C . THR A 1 87 ? 16.467 -3.857 -32.888 1.00 81.56 87 THR A C 1
ATOM 676 O O . THR A 1 87 ? 16.300 -3.385 -34.010 1.00 81.56 87 THR A O 1
ATOM 679 N N . GLU A 1 88 ? 17.459 -3.434 -32.099 1.00 71.88 88 GLU A N 1
ATOM 680 C CA . GLU A 1 88 ? 18.406 -2.379 -32.478 1.00 71.88 88 GLU A CA 1
ATOM 681 C C . GLU A 1 88 ? 19.333 -2.827 -33.609 1.00 71.88 88 GLU A C 1
ATOM 683 O O . GLU A 1 88 ? 19.626 -2.042 -34.512 1.00 71.88 88 GLU A O 1
ATOM 688 N N . ARG A 1 89 ? 19.750 -4.101 -33.627 1.00 68.88 89 ARG A N 1
ATOM 689 C CA . ARG A 1 89 ? 20.506 -4.653 -34.760 1.00 68.88 89 ARG A CA 1
ATOM 690 C C . ARG A 1 89 ? 19.688 -4.655 -36.049 1.00 68.88 89 ARG A C 1
ATOM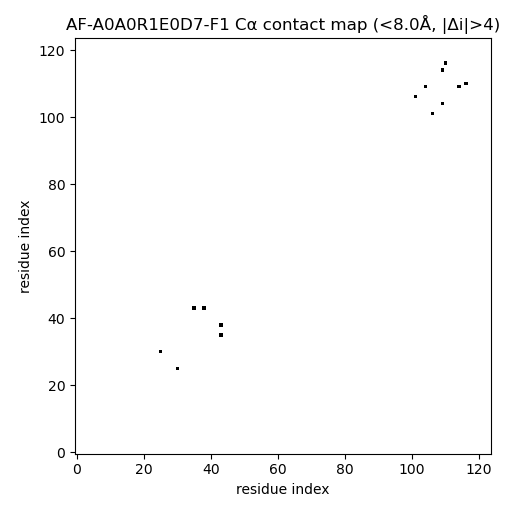 692 O O . ARG A 1 89 ? 20.222 -4.270 -37.087 1.00 68.88 89 ARG A O 1
ATOM 699 N N . ALA A 1 90 ? 18.410 -5.028 -35.983 1.00 65.25 90 ALA A N 1
ATOM 700 C CA . ALA A 1 90 ? 17.518 -4.982 -37.142 1.00 65.25 90 ALA A CA 1
ATOM 701 C C . ALA A 1 90 ? 17.312 -3.539 -37.645 1.00 65.25 90 ALA A C 1
ATOM 703 O O . ALA A 1 90 ? 17.388 -3.276 -38.845 1.00 65.25 90 ALA A O 1
ATOM 704 N N . GLN A 1 91 ? 17.143 -2.582 -36.728 1.00 61.53 91 GLN A N 1
ATOM 705 C CA . GLN A 1 91 ? 16.996 -1.159 -37.054 1.00 61.53 91 GLN A CA 1
ATOM 706 C C . GLN A 1 91 ? 18.283 -0.550 -37.643 1.00 61.53 91 GLN A C 1
ATOM 708 O O . GLN A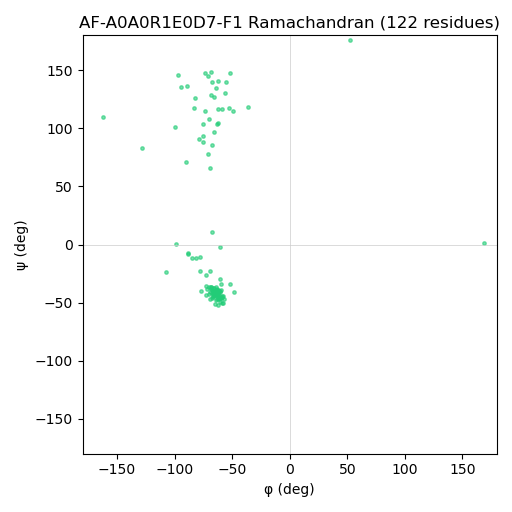 1 91 ? 18.211 0.228 -38.595 1.00 61.53 91 GLN A O 1
ATOM 713 N N . MET A 1 92 ? 19.467 -0.924 -37.143 1.00 64.19 92 MET A N 1
ATOM 714 C CA . MET A 1 92 ? 20.759 -0.453 -37.667 1.00 64.19 92 MET A CA 1
ATOM 715 C C . MET A 1 92 ? 21.008 -0.900 -39.113 1.00 64.19 92 MET A C 1
ATOM 717 O O . MET A 1 92 ? 21.545 -0.132 -39.913 1.00 64.19 92 MET A O 1
ATOM 721 N N . GLU A 1 93 ? 20.593 -2.112 -39.491 1.00 66.62 93 GLU A N 1
ATOM 722 C CA . GLU A 1 93 ? 20.734 -2.593 -40.872 1.00 66.62 93 GLU A CA 1
ATOM 723 C C . GLU A 1 93 ? 19.828 -1.833 -41.855 1.00 66.62 93 GLU A C 1
ATOM 725 O O . GLU A 1 93 ? 20.237 -1.531 -42.982 1.00 66.62 93 GLU A O 1
ATOM 730 N N . GLU A 1 94 ? 18.618 -1.469 -41.431 1.00 67.00 94 GLU A N 1
ATOM 731 C CA . GLU A 1 94 ? 17.691 -0.656 -42.225 1.00 67.00 94 GLU A CA 1
ATOM 732 C C . GLU A 1 94 ? 18.154 0.807 -42.336 1.00 67.00 94 GLU A C 1
ATOM 734 O O . GLU A 1 94 ? 18.096 1.406 -43.419 1.00 67.00 94 GLU A O 1
ATOM 739 N N . LEU A 1 95 ? 18.708 1.370 -41.257 1.00 66.62 95 LEU A N 1
ATOM 740 C CA . LEU A 1 95 ? 19.308 2.708 -41.246 1.00 66.62 95 LEU A CA 1
ATOM 741 C C . LEU A 1 95 ? 20.555 2.788 -42.131 1.00 66.62 95 LEU A C 1
ATOM 743 O O . LEU A 1 95 ? 20.700 3.720 -42.918 1.00 66.62 95 LEU A O 1
ATOM 747 N N . HIS A 1 96 ? 21.430 1.787 -42.087 1.00 66.81 96 HIS A N 1
ATOM 748 C CA . HIS A 1 96 ? 22.600 1.755 -42.961 1.00 66.81 96 HIS A CA 1
ATOM 749 C C . HIS A 1 96 ? 22.220 1.554 -44.431 1.00 66.81 96 HIS A C 1
ATOM 751 O O . HIS A 1 96 ? 22.797 2.213 -45.296 1.00 66.81 96 HIS A O 1
ATOM 757 N N . LYS A 1 97 ? 21.216 0.722 -44.744 1.00 66.75 97 LYS A N 1
ATOM 758 C CA . LYS A 1 97 ? 20.700 0.595 -46.119 1.00 66.75 97 LYS A CA 1
ATOM 759 C C . LYS A 1 97 ? 20.064 1.887 -46.624 1.00 66.75 97 LYS A C 1
ATOM 761 O O . LYS A 1 97 ? 20.232 2.217 -47.797 1.00 66.75 97 LYS A O 1
ATOM 766 N N . SER A 1 98 ? 19.327 2.612 -45.783 1.00 65.56 98 SER A N 1
ATOM 767 C CA . SER A 1 98 ? 18.736 3.898 -46.175 1.00 65.56 98 SER A CA 1
ATOM 768 C C . SER A 1 98 ? 19.804 4.980 -46.365 1.00 65.56 98 SER A C 1
ATOM 770 O O . SER A 1 98 ? 19.772 5.663 -47.386 1.00 65.56 98 SER A O 1
ATOM 772 N N . GLN A 1 99 ? 20.816 5.052 -45.492 1.00 62.16 99 GLN A N 1
ATOM 773 C CA . GLN A 1 99 ? 21.965 5.952 -45.655 1.00 62.16 99 GLN A CA 1
ATOM 774 C C . GLN A 1 99 ? 22.815 5.615 -46.885 1.00 62.16 99 GLN A C 1
ATOM 776 O O . GLN A 1 99 ? 23.160 6.513 -47.647 1.00 62.16 99 GLN A O 1
ATOM 781 N N . GLN A 1 100 ? 23.107 4.336 -47.146 1.00 64.94 100 GLN A N 1
ATOM 782 C CA . GLN A 1 100 ? 23.819 3.927 -48.362 1.00 64.94 100 GLN A CA 1
ATOM 783 C C . GLN A 1 100 ? 23.035 4.292 -49.621 1.00 64.94 100 GLN A C 1
ATOM 785 O O . GLN A 1 100 ? 23.629 4.779 -50.577 1.00 64.94 100 GLN A O 1
ATOM 790 N N . LYS A 1 101 ? 21.706 4.129 -49.623 1.00 61.69 101 LYS A N 1
ATOM 791 C CA . LYS A 1 101 ? 20.864 4.601 -50.730 1.00 61.69 101 LYS A CA 1
ATOM 792 C C . LYS A 1 101 ? 20.933 6.121 -50.875 1.00 61.69 101 LYS A C 1
ATOM 794 O O . LYS A 1 101 ? 21.056 6.588 -51.995 1.00 61.69 101 LYS A O 1
ATOM 799 N N . GLN A 1 102 ? 20.920 6.888 -49.787 1.00 60.19 102 GLN A N 1
ATOM 800 C CA . GLN A 1 102 ? 20.997 8.355 -49.826 1.00 60.19 102 GLN A CA 1
ATOM 801 C C . GLN A 1 102 ? 22.373 8.888 -50.264 1.00 60.19 102 GLN A C 1
ATOM 803 O O . GLN A 1 102 ? 22.443 9.873 -50.993 1.00 60.19 102 GLN A O 1
ATOM 808 N N . VAL A 1 103 ? 23.465 8.230 -49.868 1.00 61.88 103 VAL A N 1
ATOM 809 C CA . VAL A 1 103 ? 24.838 8.599 -50.255 1.00 61.88 103 VAL A CA 1
ATOM 810 C C . VAL A 1 103 ? 25.149 8.157 -51.686 1.00 61.88 103 VAL A C 1
ATOM 812 O O . VAL A 1 103 ? 25.746 8.923 -52.436 1.00 61.88 103 VAL A O 1
ATOM 815 N N . LEU A 1 104 ? 24.702 6.967 -52.103 1.00 60.69 104 LEU A N 1
ATOM 816 C CA . LEU A 1 104 ? 24.909 6.461 -53.466 1.00 60.69 104 LEU A CA 1
ATOM 817 C C . LEU A 1 104 ? 24.030 7.183 -54.500 1.00 60.69 104 LEU A C 1
ATOM 819 O O . LEU A 1 104 ? 24.405 7.292 -55.663 1.00 60.69 104 LEU A O 1
ATOM 823 N N . LEU A 1 105 ? 22.884 7.716 -54.073 1.00 61.72 105 LEU A N 1
ATOM 824 C CA . LEU A 1 105 ? 22.058 8.624 -54.869 1.00 61.72 105 LEU A CA 1
ATOM 825 C C . LEU A 1 105 ? 22.531 10.084 -54.752 1.00 61.72 105 LEU A C 1
ATOM 827 O O . LEU A 1 105 ? 22.106 10.934 -55.533 1.00 61.72 105 LEU A O 1
ATOM 831 N N . GLY A 1 106 ? 23.428 10.401 -53.818 1.00 59.62 106 GLY A N 1
ATOM 832 C CA . GLY A 1 106 ? 23.834 11.767 -53.506 1.00 59.62 106 GLY A CA 1
ATOM 833 C C . GLY A 1 106 ? 22.649 12.709 -53.209 1.00 59.62 106 GLY A C 1
ATOM 834 O O . GLY A 1 106 ? 21.477 12.374 -53.390 1.00 59.62 106 GLY A O 1
ATOM 835 N N . PRO A 1 107 ? 22.914 13.964 -52.830 1.00 58.44 107 PRO A N 1
ATOM 836 C CA . PRO A 1 107 ? 21.875 14.994 -52.734 1.00 58.44 107 PRO A CA 1
ATOM 837 C C . PRO A 1 107 ? 21.137 15.292 -54.061 1.00 58.44 107 PRO A C 1
ATOM 839 O O . PRO A 1 107 ? 20.241 16.129 -54.080 1.00 58.44 107 PRO A O 1
ATOM 842 N N . GLY A 1 108 ? 21.514 14.641 -55.173 1.00 54.41 108 GLY A N 1
ATOM 843 C CA . GLY A 1 108 ? 21.034 14.935 -56.523 1.00 54.41 108 GLY A CA 1
ATOM 844 C C . GLY A 1 108 ? 20.067 13.922 -57.144 1.00 54.41 108 GLY A C 1
ATOM 845 O O . GLY A 1 108 ? 19.296 14.323 -58.006 1.00 54.41 108 GLY A O 1
ATOM 846 N N . SER A 1 109 ? 20.026 12.642 -56.742 1.00 50.53 109 SER A N 1
ATOM 847 C CA . SER A 1 109 ? 19.212 11.657 -57.500 1.00 50.53 109 SER A CA 1
ATOM 848 C C . SER A 1 109 ? 17.754 11.534 -57.052 1.00 50.53 109 SER A C 1
ATOM 850 O O . SER A 1 109 ? 16.971 10.871 -57.725 1.00 50.53 109 SER A O 1
ATOM 852 N N . ALA A 1 110 ? 17.353 12.188 -55.956 1.00 49.69 110 ALA A N 1
ATOM 853 C CA . ALA A 1 110 ? 15.933 12.436 -55.678 1.00 49.69 110 ALA A CA 1
ATOM 854 C C . ALA A 1 110 ? 15.401 13.662 -56.449 1.00 49.69 110 ALA A C 1
ATOM 856 O O . ALA A 1 110 ? 14.191 13.855 -56.548 1.00 49.69 110 ALA A O 1
ATOM 857 N N . MET A 1 111 ? 16.293 14.464 -57.042 1.00 50.22 111 MET A N 1
ATOM 858 C CA . MET A 1 111 ? 15.935 15.531 -57.967 1.00 50.22 111 MET A CA 1
ATOM 859 C C . MET A 1 111 ? 15.918 14.977 -59.393 1.00 50.22 111 MET A C 1
ATOM 861 O O . MET A 1 111 ? 16.744 15.315 -60.237 1.00 50.22 111 MET A O 1
ATOM 865 N N . GLY A 1 112 ? 14.914 14.147 -59.688 1.00 48.25 112 GLY A N 1
ATOM 866 C CA . GLY A 1 112 ? 14.372 14.160 -61.045 1.00 48.25 112 GLY A CA 1
ATOM 867 C C . GLY A 1 112 ? 14.014 15.614 -61.410 1.00 48.25 112 GLY A C 1
ATOM 868 O O . GLY A 1 112 ? 13.673 16.379 -60.501 1.00 48.25 112 GLY A O 1
ATOM 869 N N . PRO A 1 113 ? 14.121 16.029 -62.684 1.00 47.56 113 PRO A N 1
ATOM 870 C CA . PRO A 1 113 ? 14.027 17.430 -63.112 1.00 47.56 113 PRO A CA 1
ATOM 871 C C . PRO A 1 113 ? 12.604 18.014 -62.954 1.00 47.56 113 PRO A C 1
ATOM 873 O O . PRO A 1 113 ? 11.931 18.319 -63.933 1.00 47.56 113 PRO A O 1
ATOM 876 N N . GLY A 1 114 ? 12.127 18.152 -61.713 1.00 54.62 114 GLY A N 1
ATOM 877 C CA . GLY A 1 114 ? 10.785 18.636 -61.380 1.00 54.62 114 GLY A CA 1
ATOM 878 C C . GLY A 1 114 ? 10.322 18.486 -59.919 1.00 54.62 114 GLY A C 1
ATOM 879 O O . GLY A 1 114 ? 9.190 18.858 -59.631 1.00 54.62 114 GLY A O 1
ATOM 880 N N . GLY A 1 115 ? 11.128 17.955 -58.989 1.00 55.31 115 GLY A N 1
ATOM 881 C CA . GLY A 1 115 ? 10.732 17.826 -57.572 1.00 55.31 115 GLY A CA 1
ATOM 882 C C . GLY A 1 115 ? 11.082 19.062 -56.721 1.00 55.31 115 GLY A C 1
ATOM 883 O O . GLY A 1 115 ? 12.194 19.573 -56.864 1.00 55.31 115 GLY A O 1
ATOM 884 N N . PRO A 1 116 ? 10.189 19.550 -55.831 1.00 54.31 116 PRO A N 1
ATOM 885 C CA . PRO A 1 116 ? 10.419 20.757 -55.038 1.00 54.31 116 PRO A CA 1
ATOM 886 C C . PRO A 1 116 ? 11.576 20.550 -54.054 1.00 54.31 116 PRO A C 1
ATOM 888 O O . PRO A 1 116 ? 11.603 19.586 -53.290 1.00 54.31 116 PRO A O 1
ATOM 891 N N . SER A 1 117 ? 12.549 21.457 -54.092 1.00 61.59 117 SER A N 1
ATOM 892 C CA . SER A 1 117 ? 13.736 21.443 -53.239 1.00 61.59 117 SER A CA 1
ATOM 893 C C . SER A 1 117 ? 13.361 21.621 -51.758 1.00 61.59 117 SER A C 1
ATOM 895 O O . SER A 1 117 ? 12.564 22.505 -51.435 1.00 61.59 117 SER A O 1
ATOM 897 N N . PRO A 1 118 ? 13.932 20.826 -50.830 1.00 60.56 118 PRO A N 1
ATOM 898 C CA . PRO A 1 118 ? 13.676 21.002 -49.410 1.00 60.56 118 PRO A CA 1
ATOM 899 C C . PRO A 1 118 ? 14.420 2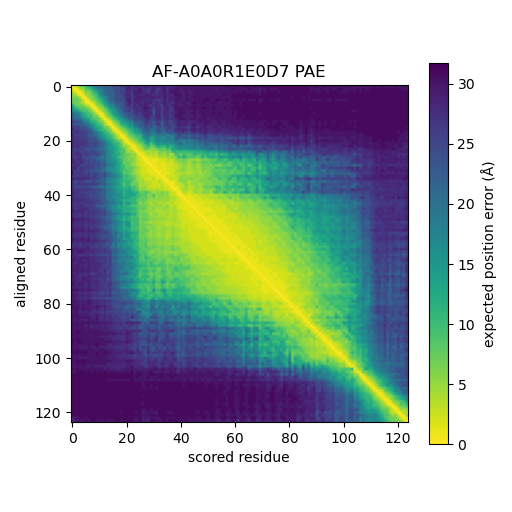2.253 -48.934 1.00 60.56 118 PRO A C 1
ATOM 901 O O . PRO A 1 118 ? 15.648 22.326 -48.971 1.00 60.56 118 PRO A O 1
ATOM 904 N N . SER A 1 119 ? 13.663 23.262 -48.511 1.00 65.69 119 SER A N 1
ATOM 905 C CA . SER A 1 119 ? 14.191 24.467 -47.879 1.00 65.69 119 SER A CA 1
ATOM 906 C C . SER A 1 119 ? 14.901 24.099 -46.574 1.00 6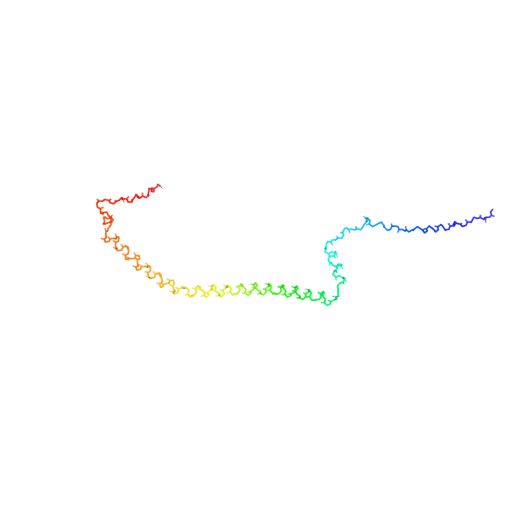5.69 119 SER A C 1
ATOM 908 O O . SER A 1 119 ? 14.267 23.594 -45.645 1.00 65.69 119 SER A O 1
ATOM 910 N N . LEU A 1 120 ? 16.209 24.352 -46.502 1.00 64.12 120 LEU A N 1
ATOM 911 C CA . LEU A 1 120 ? 16.984 24.205 -45.271 1.00 64.12 120 LEU A CA 1
ATOM 912 C C . LEU A 1 120 ? 16.549 25.263 -44.241 1.00 64.12 120 LEU A C 1
ATOM 914 O O . LEU A 1 120 ? 16.321 26.416 -44.621 1.00 64.12 120 LEU A O 1
ATOM 918 N N . PRO A 1 121 ? 16.448 24.911 -42.947 1.00 61.41 121 PRO A N 1
ATOM 919 C CA . PRO A 1 121 ? 16.118 25.879 -41.914 1.00 61.41 121 PRO A CA 1
ATOM 920 C C . PRO A 1 121 ? 17.271 26.874 -41.741 1.00 61.41 121 PRO A C 1
ATOM 922 O O . PRO A 1 121 ? 18.431 26.493 -41.577 1.00 61.41 121 PRO A O 1
ATOM 925 N N . LEU A 1 122 ? 16.930 28.162 -41.787 1.00 61.81 122 LEU A N 1
ATOM 926 C CA . LEU A 1 122 ? 17.854 29.268 -41.568 1.00 61.81 122 LEU A CA 1
ATOM 927 C C . LEU A 1 122 ? 18.245 29.297 -40.082 1.00 61.81 122 LEU A C 1
ATOM 929 O O . LEU A 1 122 ? 17.427 29.640 -39.229 1.00 61.81 122 LEU A O 1
ATOM 933 N N . ILE A 1 123 ? 19.480 28.917 -39.769 1.00 62.31 123 ILE A N 1
ATOM 934 C CA . ILE A 1 123 ? 20.051 29.078 -38.429 1.00 62.31 123 ILE A CA 1
ATOM 935 C C . ILE A 1 123 ? 20.577 30.514 -38.331 1.00 62.31 123 ILE A C 1
ATOM 937 O O . ILE A 1 123 ? 21.443 30.910 -39.112 1.00 62.31 123 ILE A O 1
ATOM 941 N N . ARG A 1 124 ? 19.998 31.288 -37.408 1.00 58.91 124 ARG A N 1
ATOM 942 C CA . ARG A 1 124 ? 20.493 32.594 -36.955 1.00 58.91 124 ARG A CA 1
ATOM 943 C C . ARG A 1 124 ? 21.285 32.418 -35.669 1.00 58.91 124 ARG A C 1
ATOM 945 O O . ARG A 1 124 ? 20.834 31.604 -34.834 1.00 58.91 124 ARG A O 1
#

Solvent-accessible surface area (backbone atoms only — not comparable to full-atom values): 7826 Å² total; per-residue (Å²): 141,84,88,84,78,80,85,79,82,80,81,74,88,63,85,80,74,78,72,77,84,79,62,77,83,80,48,72,64,54,53,52,50,55,57,54,67,77,52,59,67,71,60,57,51,50,52,52,50,51,52,52,49,47,55,52,46,54,54,47,50,50,54,48,48,55,54,49,49,50,52,52,51,55,51,49,53,63,63,44,52,61,54,50,54,55,52,50,52,57,50,49,56,54,50,50,52,52,48,50,50,48,61,77,40,38,99,54,62,80,53,53,101,80,58,85,77,83,81,77,85,85,84,128

InterPro domains:
  IPR005683 Mitochondrial import receptor subunit Tom22 [PF04281] (18-101)
  IPR005683 Mitochondrial import receptor subunit Tom22 [PTHR12504] (13-121)

Sequence (124 aa):
MSDFNEPEGKTSNAPQGENYDDEPDETASERFWGLTEMFPEPLRNAVGAVSNATVKSVKGLYSFSCNASWIFFTSSVILFAPVIFETERAQMEELHKSQQKQVLLGPGSAMGPGGPSPSLPLIR

pLDDT: mean 75.57, std 16.85, range [47.56, 97.06]